Protein AF-A0A2T6D9E6-F1 (afdb_monomer_lite)

pLDDT: mean 73.16, std 9.52, range [45.72, 84.0]

Foldseek 3Di:
DVVVVVLVVLVVQLVVQLVQLCCQLPPVLVVDDPVCNVVSNVRSVVSNVVSVVSNVVSVVVVVVVVVVVVD

Structure (mmCIF, N/CA/C/O backbone):
data_AF-A0A2T6D9E6-F1
#
_entry.id   AF-A0A2T6D9E6-F1
#
loop_
_atom_site.group_PDB
_atom_site.id
_atom_site.type_symbol
_atom_site.label_atom_id
_atom_site.label_alt_id
_atom_site.label_comp_id
_atom_site.label_asym_id
_atom_site.label_entity_id
_atom_site.label_seq_id
_atom_site.pdbx_PDB_ins_code
_atom_site.Cartn_x
_atom_site.Cartn_y
_atom_site.Cartn_z
_atom_site.occupancy
_atom_site.B_iso_or_equiv
_atom_site.auth_seq_id
_atom_site.auth_comp_id
_atom_site.auth_asym_id
_atom_site.auth_atom_id
_atom_site.pdbx_PDB_model_num
ATOM 1 N N . MET A 1 1 ? -26.505 -1.081 16.585 1.00 45.72 1 MET A N 1
ATOM 2 C CA . MET A 1 1 ? -25.640 -1.424 15.426 1.00 45.72 1 MET A CA 1
ATOM 3 C C . MET A 1 1 ? -24.719 -0.283 14.942 1.00 45.72 1 MET A C 1
ATOM 5 O O . MET A 1 1 ? -24.083 -0.433 13.909 1.00 45.72 1 MET A O 1
ATOM 9 N N . LYS A 1 2 ? -24.565 0.845 15.664 1.00 46.91 2 LYS A N 1
ATOM 10 C CA . LYS A 1 2 ? -23.757 1.998 15.196 1.00 46.91 2 LYS A CA 1
ATOM 11 C C . LYS A 1 2 ? -22.232 1.818 15.365 1.00 46.91 2 LYS A C 1
ATOM 13 O O . LYS A 1 2 ? -21.463 2.356 14.579 1.00 46.91 2 LYS A O 1
ATOM 18 N N . ASN A 1 3 ? -21.793 0.992 16.321 1.00 56.78 3 ASN A N 1
ATOM 19 C CA . ASN A 1 3 ? -20.366 0.802 16.635 1.00 56.78 3 ASN A CA 1
ATOM 20 C C . ASN A 1 3 ? -19.640 -0.144 15.660 1.00 56.78 3 ASN A C 1
ATOM 22 O O . ASN A 1 3 ? -18.431 -0.039 15.482 1.00 56.78 3 ASN A O 1
ATOM 26 N N . VAL A 1 4 ? -20.374 -1.044 14.996 1.00 55.25 4 VAL A N 1
ATOM 27 C CA . VAL A 1 4 ? -19.809 -1.991 14.018 1.00 55.25 4 VAL A CA 1
ATOM 28 C C . VAL A 1 4 ? -19.435 -1.268 12.723 1.00 55.25 4 VAL A C 1
ATOM 30 O O . VAL A 1 4 ? -18.373 -1.516 12.163 1.00 55.25 4 VAL A O 1
ATOM 33 N N . LEU A 1 5 ? -20.261 -0.308 12.293 1.00 56.44 5 LEU A N 1
ATOM 34 C CA . LEU A 1 5 ? -20.077 0.423 11.039 1.00 56.44 5 LEU A CA 1
ATOM 35 C C . LEU A 1 5 ? -18.847 1.347 11.068 1.00 56.44 5 LEU A C 1
ATOM 37 O O . LEU A 1 5 ? -18.127 1.450 10.079 1.00 56.44 5 LEU A O 1
ATOM 41 N N . GLY A 1 6 ? -18.562 1.976 12.214 1.00 58.12 6 GLY A N 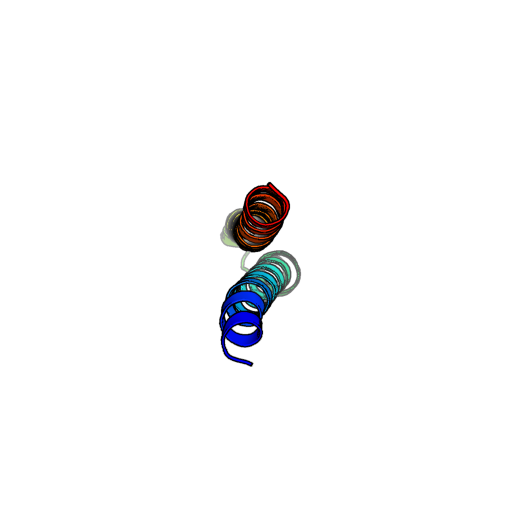1
ATOM 42 C CA . GLY A 1 6 ? -17.342 2.771 12.400 1.00 58.12 6 GLY A CA 1
ATOM 43 C C . GLY A 1 6 ? -16.070 1.917 12.368 1.00 58.12 6 GLY A C 1
ATOM 44 O O . GLY A 1 6 ? -15.065 2.327 11.797 1.00 58.12 6 GLY A O 1
ATOM 45 N N . ASN A 1 7 ? -16.136 0.702 12.918 1.00 59.12 7 ASN A N 1
ATOM 46 C CA . ASN A 1 7 ? -15.013 -0.235 12.954 1.00 59.12 7 ASN A CA 1
ATOM 47 C C . ASN A 1 7 ? -14.768 -0.905 11.591 1.00 59.12 7 ASN A C 1
ATOM 49 O O . ASN A 1 7 ? -13.622 -1.113 11.198 1.00 59.12 7 ASN A O 1
ATOM 53 N N . ALA A 1 8 ? -15.846 -1.192 10.856 1.00 65.94 8 ALA A N 1
ATOM 54 C CA . ALA A 1 8 ? -15.788 -1.723 9.501 1.00 65.94 8 ALA A CA 1
ATOM 55 C C . ALA A 1 8 ? -15.164 -0.718 8.525 1.00 65.94 8 ALA A C 1
ATOM 57 O O . ALA A 1 8 ? -14.402 -1.128 7.660 1.00 65.94 8 ALA A O 1
ATOM 58 N N . ARG A 1 9 ? -15.413 0.593 8.687 1.00 71.56 9 ARG A N 1
ATOM 59 C CA . ARG A 1 9 ? -14.837 1.620 7.801 1.00 71.56 9 ARG A CA 1
ATOM 60 C C . ARG A 1 9 ? -13.312 1.592 7.783 1.00 71.56 9 ARG A C 1
ATOM 62 O O . ARG A 1 9 ? -12.763 1.543 6.696 1.00 71.56 9 ARG A O 1
ATOM 69 N N . TYR A 1 10 ? -12.642 1.556 8.938 1.00 69.69 10 TYR A N 1
ATOM 70 C CA . TYR A 1 10 ? -11.171 1.527 8.985 1.00 69.69 10 TYR A CA 1
ATOM 71 C C . TYR A 1 10 ? -10.579 0.250 8.389 1.00 69.69 10 TYR A C 1
ATOM 73 O O . TYR A 1 10 ? -9.557 0.305 7.709 1.00 69.69 10 TYR A O 1
ATOM 81 N N . TRP A 1 11 ? -11.242 -0.886 8.609 1.00 71.94 11 TRP A N 1
ATOM 82 C CA . TRP A 1 11 ? -10.863 -2.151 7.987 1.00 71.94 11 TRP A CA 1
ATOM 83 C C . TRP A 1 11 ? -11.024 -2.092 6.471 1.00 71.94 11 TRP A C 1
ATOM 85 O O . TRP A 1 11 ? -10.070 -2.337 5.748 1.00 71.94 11 TRP A O 1
ATOM 95 N N . VAL A 1 12 ? -12.195 -1.676 5.988 1.00 79.06 12 VAL A N 1
ATOM 96 C CA . VAL A 1 12 ? -12.497 -1.586 4.555 1.00 79.06 12 VAL A CA 1
ATOM 97 C C . VAL A 1 12 ? -11.561 -0.603 3.854 1.00 79.06 12 VAL A C 1
ATOM 99 O O . VAL A 1 12 ? -10.986 -0.951 2.826 1.00 79.06 12 VAL A O 1
ATOM 102 N N . THR A 1 13 ? -11.344 0.594 4.410 1.00 80.06 13 THR A N 1
ATOM 103 C CA . THR A 1 13 ? -10.442 1.585 3.804 1.00 80.06 13 THR A CA 1
ATOM 104 C C . THR A 1 13 ? -8.987 1.137 3.861 1.00 80.06 13 THR A C 1
ATOM 106 O O . THR A 1 13 ? -8.256 1.339 2.894 1.00 80.06 13 THR A O 1
ATOM 109 N N . GLY A 1 14 ? -8.561 0.509 4.960 1.00 75.44 14 GLY A N 1
ATOM 110 C CA . GLY A 1 14 ? -7.206 -0.016 5.110 1.00 75.44 14 GLY A CA 1
ATOM 111 C C . GLY A 1 14 ? -6.913 -1.152 4.129 1.00 75.44 14 GLY A C 1
ATOM 112 O O . GLY A 1 14 ? -5.910 -1.103 3.421 1.00 75.44 14 GLY A O 1
ATOM 113 N N . THR A 1 15 ? -7.823 -2.126 4.014 1.00 78.44 15 THR A N 1
ATOM 114 C CA . THR A 1 15 ? -7.693 -3.239 3.064 1.00 78.44 15 THR A CA 1
ATOM 115 C C . THR A 1 15 ? -7.697 -2.733 1.627 1.00 78.44 15 THR A C 1
ATOM 117 O O . THR A 1 15 ? -6.782 -3.073 0.889 1.00 78.44 15 THR A O 1
ATOM 120 N N . LEU A 1 16 ? -8.637 -1.858 1.246 1.00 84.00 16 LEU A N 1
ATOM 121 C CA . LEU A 1 16 ? -8.664 -1.261 -0.097 1.00 84.00 16 LEU A CA 1
ATOM 122 C C . LEU A 1 16 ? -7.352 -0.544 -0.429 1.00 84.00 16 LEU A C 1
ATOM 124 O O . LEU A 1 16 ? -6.782 -0.776 -1.490 1.00 84.00 16 LEU A O 1
ATOM 128 N N . THR A 1 17 ? -6.845 0.282 0.488 1.00 81.38 17 THR A N 1
ATOM 129 C CA . THR A 1 17 ? -5.595 1.029 0.278 1.00 81.38 17 THR A CA 1
ATOM 130 C C . THR A 1 17 ? -4.402 0.084 0.126 1.00 81.38 17 THR A C 1
ATOM 132 O O . THR A 1 17 ? -3.598 0.252 -0.790 1.00 81.38 17 THR A O 1
ATOM 135 N N . ALA A 1 18 ? -4.314 -0.949 0.970 1.00 76.50 18 ALA A N 1
ATOM 136 C CA . ALA A 1 18 ? -3.255 -1.950 0.891 1.00 76.50 18 ALA A CA 1
ATOM 137 C C . ALA A 1 18 ? -3.323 -2.754 -0.419 1.00 76.50 18 ALA A C 1
ATOM 139 O O . ALA A 1 18 ? -2.304 -2.941 -1.081 1.00 76.50 18 ALA A O 1
ATOM 140 N N . THR A 1 19 ? -4.519 -3.185 -0.836 1.00 81.62 19 THR A N 1
ATOM 141 C CA . THR A 1 19 ? -4.714 -3.927 -2.090 1.00 81.62 19 THR A CA 1
ATOM 142 C C . THR A 1 19 ? -4.350 -3.076 -3.302 1.00 81.62 19 THR A C 1
ATOM 144 O O . THR A 1 19 ? -3.660 -3.563 -4.195 1.00 81.62 19 THR A O 1
ATOM 147 N N . VAL A 1 20 ? -4.743 -1.798 -3.316 1.00 82.75 20 VAL A N 1
ATOM 148 C CA . VAL A 1 20 ? -4.367 -0.852 -4.377 1.00 82.75 20 VAL A CA 1
ATOM 149 C C . VAL A 1 20 ? -2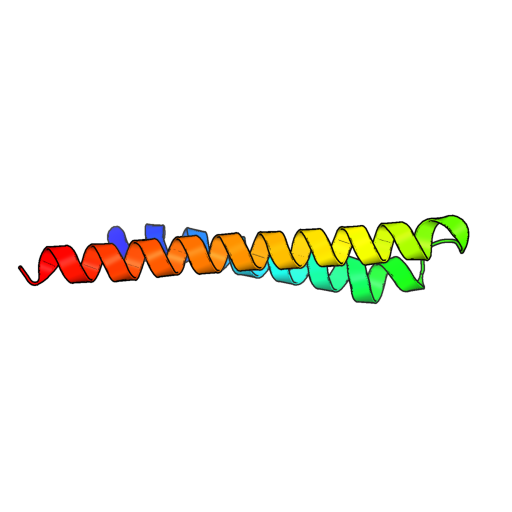.851 -0.650 -4.421 1.00 82.75 20 VA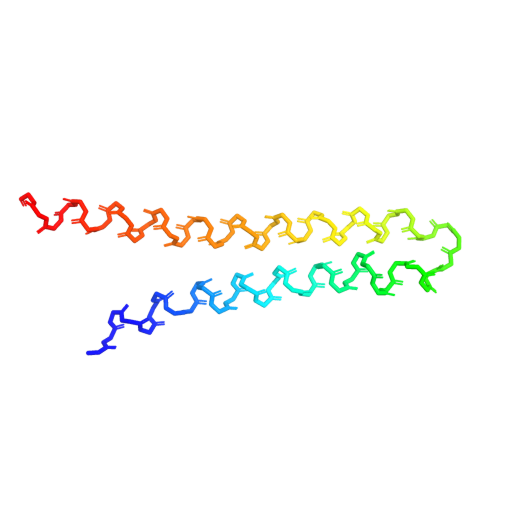L A C 1
ATOM 151 O O . VAL A 1 20 ? -2.276 -0.706 -5.505 1.00 82.75 20 VAL A O 1
ATOM 154 N N . GLY A 1 21 ? -2.184 -0.491 -3.272 1.00 79.19 21 GLY A N 1
ATOM 155 C CA . G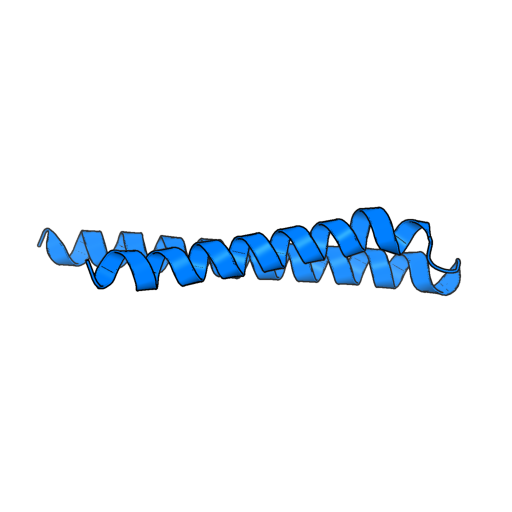LY A 1 21 ? -0.723 -0.361 -3.205 1.00 79.19 21 GLY A CA 1
ATOM 156 C C . GLY A 1 21 ? 0.014 -1.574 -3.777 1.00 79.19 21 GLY A C 1
ATOM 157 O O . GLY A 1 21 ? 0.906 -1.423 -4.612 1.00 79.19 21 GLY A O 1
ATOM 158 N N . VAL A 1 22 ? -0.421 -2.783 -3.410 1.00 79.50 22 VAL A N 1
ATOM 159 C CA . VAL A 1 22 ? 0.155 -4.038 -3.923 1.00 79.50 22 VAL A CA 1
ATOM 160 C C . VAL A 1 22 ? -0.087 -4.195 -5.425 1.00 79.50 22 VAL A C 1
ATOM 162 O O . VAL A 1 22 ? 0.837 -4.552 -6.155 1.00 79.50 22 VAL A O 1
ATOM 165 N N . LEU A 1 23 ? -1.297 -3.897 -5.909 1.00 82.19 23 LEU A N 1
ATOM 166 C CA . LEU A 1 23 ? -1.615 -3.898 -7.342 1.00 82.19 23 LEU A CA 1
ATOM 167 C C . LEU A 1 23 ? -0.706 -2.941 -8.116 1.00 82.19 23 LEU A C 1
ATOM 169 O O . LEU A 1 23 ? -0.186 -3.287 -9.176 1.00 82.19 23 LEU A O 1
ATOM 173 N N . LEU A 1 24 ? -0.461 -1.755 -7.569 1.00 75.25 24 LEU A N 1
ATOM 174 C CA . LEU A 1 24 ? 0.383 -0.754 -8.206 1.00 75.25 24 LEU A CA 1
ATOM 175 C C . LEU A 1 24 ? 1.857 -1.200 -8.234 1.00 75.25 24 LEU A C 1
ATOM 177 O O . LEU A 1 24 ? 2.499 -1.129 -9.282 1.00 75.25 24 LEU A O 1
ATOM 181 N N . ALA A 1 25 ? 2.361 -1.768 -7.134 1.00 74.56 25 ALA A N 1
ATOM 182 C CA . ALA A 1 25 ? 3.725 -2.294 -7.049 1.00 74.56 25 ALA A CA 1
ATOM 183 C C . ALA A 1 25 ? 3.965 -3.531 -7.930 1.00 74.56 25 ALA A C 1
ATOM 185 O O . ALA A 1 25 ? 5.051 -3.694 -8.482 1.00 74.56 25 ALA A O 1
ATOM 186 N N . ARG A 1 26 ? 2.986 -4.438 -8.031 1.00 77.50 26 ARG A N 1
ATOM 187 C CA . ARG A 1 26 ? 3.183 -5.769 -8.637 1.00 77.50 26 ARG A CA 1
ATOM 188 C C . ARG A 1 26 ? 2.601 -5.920 -10.031 1.00 77.50 26 ARG A C 1
ATOM 190 O O . ARG A 1 26 ? 3.099 -6.750 -10.780 1.00 77.50 26 ARG A O 1
ATOM 197 N N . VAL A 1 27 ? 1.581 -5.142 -10.382 1.00 80.19 27 VAL A N 1
ATOM 198 C CA . VAL A 1 27 ? 0.928 -5.214 -11.696 1.00 80.19 27 VAL A CA 1
ATOM 199 C C . VAL A 1 27 ? 1.297 -4.004 -12.540 1.00 80.19 27 VAL A C 1
ATOM 201 O O . VAL A 1 27 ? 1.708 -4.169 -13.680 1.00 80.19 27 VAL A O 1
ATOM 204 N N . VAL A 1 28 ? 1.246 -2.788 -11.991 1.00 75.81 28 VAL A N 1
ATOM 205 C CA . VAL A 1 28 ? 1.520 -1.573 -12.783 1.00 75.81 28 VAL A CA 1
ATOM 206 C C . VAL A 1 28 ? 3.021 -1.337 -12.974 1.00 75.81 28 VAL A C 1
ATOM 208 O O . VAL A 1 28 ? 3.461 -1.079 -14.095 1.00 75.81 28 VAL A O 1
ATOM 211 N N . ALA A 1 29 ? 3.828 -1.478 -11.919 1.00 73.19 29 ALA A N 1
ATOM 212 C CA . ALA A 1 29 ? 5.274 -1.265 -11.997 1.00 73.19 29 ALA A CA 1
ATOM 213 C C . ALA A 1 29 ? 5.991 -2.097 -13.084 1.00 73.19 29 ALA A C 1
ATOM 215 O O . ALA A 1 29 ? 6.776 -1.505 -13.825 1.00 73.19 29 ALA A O 1
ATOM 216 N N . PRO A 1 30 ? 5.746 -3.413 -13.276 1.00 74.75 30 PRO A N 1
ATOM 217 C CA . PRO A 1 30 ? 6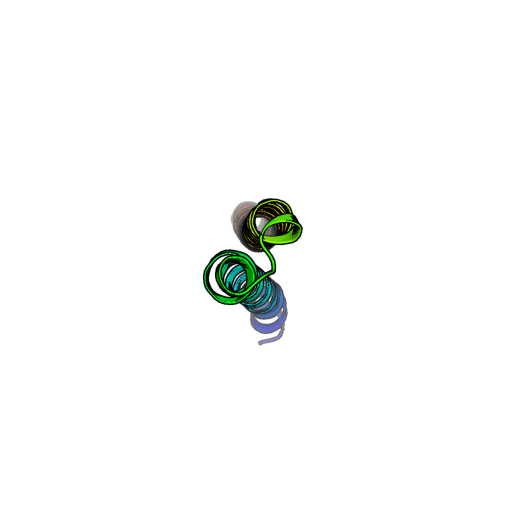.426 -4.170 -14.330 1.00 74.75 30 PRO A CA 1
ATOM 218 C C . PRO A 1 30 ? 6.045 -3.723 -15.747 1.00 74.75 30 PRO A C 1
ATOM 220 O O . PRO A 1 30 ? 6.850 -3.911 -16.659 1.00 74.75 30 PRO A O 1
ATOM 223 N N . HIS A 1 31 ? 4.885 -3.095 -15.945 1.00 79.69 31 HIS A N 1
ATOM 224 C CA . HIS A 1 31 ? 4.482 -2.526 -17.236 1.00 79.69 31 HIS A CA 1
ATOM 225 C C . HIS A 1 31 ? 4.953 -1.077 -17.441 1.00 79.69 31 HIS A C 1
ATOM 227 O O . HIS A 1 31 ? 4.798 -0.534 -18.534 1.00 79.69 31 HIS A O 1
ATOM 233 N N . ALA A 1 32 ? 5.560 -0.450 -16.428 1.00 77.31 32 ALA A N 1
ATOM 234 C CA . ALA A 1 32 ? 6.116 0.890 -16.548 1.00 77.31 32 ALA A CA 1
ATOM 235 C C . ALA A 1 32 ? 7.413 0.903 -17.376 1.00 77.31 32 ALA A C 1
ATOM 237 O O . ALA A 1 32 ? 8.168 -0.073 -17.426 1.00 77.31 32 ALA A O 1
ATOM 238 N N . ALA A 1 33 ? 7.695 2.049 -18.003 1.00 79.56 33 ALA A N 1
ATOM 239 C CA . ALA A 1 33 ? 8.948 2.286 -18.714 1.00 79.56 33 ALA A CA 1
ATOM 240 C C . ALA A 1 33 ? 10.164 2.052 -17.794 1.00 79.56 33 ALA A C 1
ATOM 242 O O . ALA A 1 33 ? 10.085 2.261 -16.582 1.00 79.56 33 ALA A O 1
ATOM 243 N N . ALA A 1 34 ? 11.306 1.650 -18.364 1.00 73.38 34 ALA A N 1
ATOM 244 C CA . ALA A 1 34 ? 12.489 1.225 -17.603 1.00 73.38 34 ALA A CA 1
ATOM 245 C C . ALA A 1 34 ? 12.952 2.239 -16.534 1.00 73.38 34 ALA A C 1
ATOM 247 O O . ALA A 1 34 ? 13.335 1.829 -15.442 1.00 73.38 34 ALA A O 1
ATOM 248 N N . GLY A 1 35 ? 12.839 3.546 -16.803 1.00 78.31 35 GLY A N 1
ATOM 249 C CA . GLY A 1 35 ? 13.184 4.605 -15.842 1.00 78.31 35 GLY A CA 1
ATOM 250 C C . GLY A 1 35 ? 12.169 4.817 -14.709 1.00 78.31 35 GLY A C 1
ATOM 251 O O . GLY A 1 35 ? 12.514 5.383 -13.678 1.00 78.31 35 GLY A O 1
ATOM 252 N N . LEU A 1 36 ? 10.929 4.346 -14.869 1.00 74.75 36 LEU A N 1
ATOM 253 C CA . LEU A 1 36 ? 9.837 4.501 -13.899 1.00 74.75 36 LEU A CA 1
ATOM 254 C C . LEU A 1 36 ? 9.514 3.220 -13.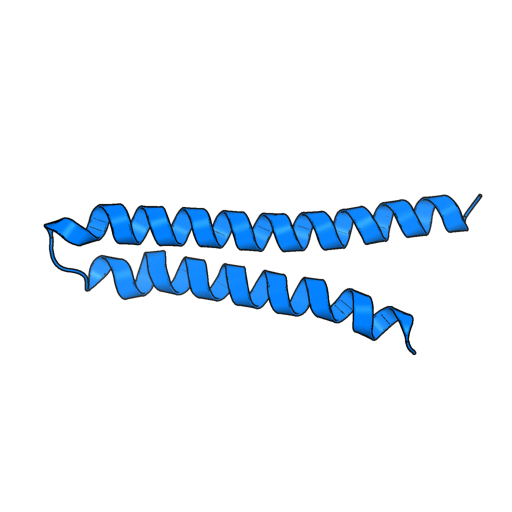119 1.00 74.75 36 LEU A C 1
ATOM 256 O O . LEU A 1 36 ? 8.811 3.286 -12.115 1.00 74.75 36 LEU A O 1
ATOM 260 N N . ARG A 1 37 ? 10.052 2.066 -13.525 1.00 75.56 37 ARG A N 1
ATOM 261 C CA . ARG A 1 37 ? 9.844 0.765 -12.863 1.00 75.56 37 ARG A CA 1
ATOM 262 C C . ARG A 1 37 ? 10.198 0.773 -11.376 1.00 75.56 37 ARG A C 1
ATOM 264 O O . ARG A 1 37 ? 9.387 0.370 -10.548 1.00 75.56 37 ARG A O 1
ATOM 271 N N . VAL A 1 38 ? 11.397 1.246 -11.044 1.00 79.56 38 VAL A N 1
ATOM 272 C CA . VAL A 1 38 ? 11.912 1.280 -9.665 1.00 79.56 38 VAL A CA 1
ATOM 273 C C . VAL A 1 38 ? 11.116 2.242 -8.771 1.00 79.56 38 VAL A C 1
ATOM 275 O O . VAL A 1 38 ? 10.651 1.799 -7.719 1.00 79.56 38 VAL A O 1
ATOM 278 N N . PRO A 1 39 ? 10.881 3.515 -9.156 1.00 78.94 39 PRO A N 1
ATOM 279 C CA . PRO A 1 39 ? 10.081 4.417 -8.329 1.00 78.94 39 PRO A CA 1
ATOM 280 C C . PRO A 1 39 ? 8.607 3.997 -8.243 1.00 78.94 39 PRO A C 1
ATOM 282 O O . PRO A 1 39 ? 8.003 4.179 -7.190 1.00 78.94 39 PRO A O 1
ATOM 285 N N . ALA A 1 40 ? 8.027 3.387 -9.285 1.00 77.56 40 ALA A N 1
ATOM 286 C CA . ALA A 1 40 ? 6.659 2.859 -9.228 1.00 77.56 40 ALA A CA 1
ATOM 287 C C . ALA A 1 40 ? 6.533 1.657 -8.275 1.00 77.56 40 ALA A C 1
ATOM 289 O O . ALA A 1 40 ? 5.568 1.576 -7.516 1.00 77.56 40 ALA A O 1
ATOM 290 N N . ALA A 1 41 ? 7.519 0.752 -8.271 1.00 77.31 41 ALA A N 1
ATOM 291 C CA . ALA A 1 41 ? 7.560 -0.373 -7.338 1.00 77.31 41 ALA A CA 1
ATOM 292 C C . ALA A 1 41 ? 7.707 0.106 -5.884 1.00 77.31 41 ALA A C 1
ATOM 294 O O . ALA A 1 41 ? 6.914 -0.284 -5.028 1.00 77.31 41 ALA A O 1
ATOM 295 N N . LEU A 1 42 ? 8.660 1.009 -5.620 1.00 83.06 42 LEU A N 1
ATOM 296 C CA . LEU A 1 42 ? 8.860 1.609 -4.294 1.00 83.06 42 LEU A CA 1
ATOM 297 C C . LEU A 1 42 ? 7.632 2.397 -3.827 1.00 83.06 42 LEU A C 1
ATOM 299 O O . LEU A 1 42 ? 7.215 2.264 -2.679 1.00 83.06 42 LEU A O 1
ATOM 303 N N . GLY A 1 43 ? 7.022 3.185 -4.716 1.00 81.00 43 GLY A N 1
ATOM 304 C CA . GLY A 1 43 ? 5.809 3.940 -4.411 1.00 81.00 43 GLY A CA 1
ATOM 305 C C . GLY A 1 43 ? 4.641 3.032 -4.027 1.00 81.00 43 GLY A C 1
ATOM 306 O O . GLY A 1 43 ? 3.947 3.309 -3.049 1.00 81.00 43 GLY A O 1
ATOM 307 N N . GLY A 1 44 ? 4.454 1.919 -4.742 1.00 77.94 44 GLY A N 1
ATOM 308 C CA . GLY A 1 44 ? 3.421 0.937 -4.415 1.00 77.94 44 GLY A CA 1
ATOM 309 C C . GLY A 1 44 ? 3.678 0.200 -3.093 1.00 77.94 44 GLY A C 1
ATOM 310 O O . GLY A 1 44 ? 2.741 0.007 -2.320 1.00 77.94 44 GLY A O 1
ATOM 311 N N . GLU A 1 45 ? 4.933 -0.143 -2.782 1.00 79.62 45 GLU A N 1
ATOM 312 C CA . GLU A 1 45 ? 5.313 -0.761 -1.498 1.00 79.62 45 GLU A CA 1
ATOM 313 C C . GLU A 1 45 ? 5.064 0.195 -0.317 1.00 79.62 45 GLU A C 1
ATOM 315 O O . GLU A 1 45 ? 4.449 -0.198 0.675 1.00 79.62 45 GLU A O 1
ATOM 320 N N . ILE A 1 46 ? 5.446 1.473 -0.438 1.00 83.62 46 ILE A N 1
ATOM 321 C CA . ILE A 1 46 ? 5.173 2.495 0.590 1.00 83.62 46 ILE A CA 1
ATOM 322 C C . ILE A 1 46 ? 3.664 2.659 0.798 1.00 83.62 46 ILE A C 1
ATOM 324 O O . ILE A 1 46 ? 3.199 2.738 1.937 1.00 83.62 46 ILE A O 1
ATOM 328 N N . LEU A 1 47 ? 2.883 2.669 -0.286 1.00 80.06 47 LEU A N 1
ATOM 329 C CA . LEU A 1 47 ? 1.426 2.762 -0.206 1.00 80.06 47 LEU A CA 1
ATOM 330 C C . LEU A 1 47 ? 0.814 1.527 0.477 1.00 80.06 47 LEU A C 1
ATOM 332 O O . LEU A 1 47 ? -0.104 1.662 1.288 1.00 80.06 47 LEU A O 1
ATOM 336 N N . ALA A 1 48 ? 1.342 0.334 0.193 1.00 77.00 48 ALA A N 1
ATOM 337 C CA . ALA A 1 48 ? 0.917 -0.909 0.829 1.00 77.00 48 ALA A CA 1
ATOM 338 C C . ALA A 1 48 ? 1.222 -0.911 2.337 1.00 77.00 48 ALA A C 1
ATOM 340 O O . ALA A 1 48 ? 0.344 -1.243 3.139 1.00 77.00 48 ALA A O 1
ATOM 341 N N . ILE A 1 49 ? 2.419 -0.465 2.733 1.00 83.12 49 ILE A N 1
ATOM 342 C CA . ILE A 1 49 ? 2.799 -0.280 4.143 1.00 83.12 49 ILE A CA 1
ATOM 343 C C . ILE A 1 49 ? 1.881 0.753 4.808 1.00 83.12 49 ILE A C 1
ATOM 345 O O . ILE A 1 49 ? 1.388 0.517 5.910 1.00 83.12 49 ILE A O 1
ATOM 349 N N . GLY A 1 50 ? 1.579 1.862 4.129 1.00 80.94 50 GLY A N 1
ATOM 350 C CA . GLY A 1 50 ? 0.625 2.864 4.606 1.00 80.94 50 GLY A CA 1
ATOM 351 C C . GLY A 1 50 ? -0.769 2.279 4.853 1.00 80.94 50 GLY A C 1
ATOM 352 O O . GLY A 1 50 ? -1.352 2.495 5.916 1.00 80.94 50 GLY A O 1
ATOM 353 N N . GLY A 1 51 ? -1.281 1.472 3.919 1.00 75.00 51 GLY A N 1
ATOM 354 C CA . GLY A 1 51 ? -2.543 0.746 4.083 1.00 75.00 51 GLY A CA 1
ATOM 355 C C . GLY A 1 51 ? -2.525 -0.209 5.281 1.00 75.00 51 GLY A C 1
ATOM 356 O O . GLY A 1 51 ? -3.474 -0.229 6.068 1.00 75.00 51 GLY A O 1
ATOM 357 N N . LEU A 1 52 ? -1.422 -0.936 5.482 1.00 79.44 52 LEU A N 1
ATOM 358 C CA . LEU A 1 52 ? -1.238 -1.821 6.635 1.00 79.44 52 LEU A CA 1
ATOM 359 C C . LEU A 1 52 ? -1.224 -1.044 7.959 1.00 79.44 52 LEU A C 1
ATOM 361 O O . LEU A 1 52 ? -1.870 -1.460 8.920 1.00 79.44 52 LEU A O 1
ATOM 365 N N . LEU A 1 53 ? -0.553 0.109 8.008 1.00 81.44 53 LEU A N 1
ATOM 366 C CA . LEU A 1 53 ? -0.524 0.967 9.194 1.00 81.44 53 LEU A CA 1
ATOM 367 C C . LEU A 1 53 ? -1.920 1.482 9.561 1.00 81.44 53 LEU A C 1
ATOM 369 O O . LEU A 1 53 ? -2.264 1.504 10.742 1.00 81.44 53 LEU A O 1
ATOM 373 N N . VAL A 1 54 ? -2.754 1.824 8.574 1.00 78.88 54 VAL A N 1
ATOM 374 C CA . VAL A 1 54 ? -4.157 2.211 8.809 1.00 78.88 54 VAL A CA 1
ATOM 375 C C . VAL A 1 54 ? -4.954 1.061 9.434 1.00 78.88 54 VAL A C 1
ATOM 377 O O . VAL A 1 54 ? -5.720 1.290 10.375 1.00 78.88 54 VAL A O 1
ATOM 380 N N . ILE A 1 55 ? -4.747 -0.177 8.967 1.00 77.88 55 ILE A N 1
ATOM 381 C CA . ILE A 1 55 ? -5.377 -1.371 9.554 1.00 77.88 55 ILE A CA 1
ATOM 382 C C . ILE A 1 55 ? -4.893 -1.567 10.995 1.00 77.88 55 ILE A C 1
ATOM 384 O O . ILE A 1 55 ? -5.721 -1.683 11.902 1.00 77.88 55 ILE A O 1
ATOM 388 N N . CYS A 1 56 ? -3.575 -1.554 11.226 1.00 78.62 56 CYS A N 1
ATOM 389 C CA . CYS A 1 56 ? -2.982 -1.705 12.557 1.00 78.62 56 CYS A CA 1
ATOM 390 C C . CYS A 1 56 ? -3.501 -0.643 13.530 1.00 78.62 56 CYS A C 1
ATOM 392 O O . CYS A 1 56 ? -3.901 -0.977 14.642 1.00 78.62 56 CYS A O 1
ATOM 394 N N . PHE A 1 57 ? -3.589 0.619 13.105 1.00 78.69 57 PHE A N 1
ATOM 395 C CA . PHE A 1 57 ? -4.114 1.700 13.938 1.00 78.69 57 PHE A CA 1
ATOM 396 C C . PHE A 1 57 ? -5.599 1.497 14.274 1.00 78.69 57 PHE A C 1
ATOM 398 O O . PHE A 1 57 ? -6.018 1.678 15.421 1.00 78.69 57 PHE A O 1
ATOM 405 N N . GLY A 1 58 ? -6.400 1.057 13.298 1.00 75.00 58 GLY A N 1
ATOM 406 C CA . GLY A 1 58 ? -7.803 0.697 13.509 1.00 75.00 58 GLY A CA 1
ATOM 407 C C . GLY A 1 58 ? -7.983 -0.466 14.493 1.00 75.00 58 GLY A C 1
ATOM 408 O O . GLY A 1 58 ? -8.878 -0.424 15.341 1.00 75.00 58 GLY A O 1
ATOM 409 N N . VAL A 1 59 ? -7.117 -1.483 14.422 1.00 76.25 59 VAL A N 1
ATOM 410 C CA . VAL A 1 59 ? -7.126 -2.638 15.335 1.00 76.25 59 VAL A CA 1
ATOM 411 C C . VAL A 1 59 ? -6.659 -2.242 16.738 1.00 76.25 59 VAL A C 1
ATOM 413 O O . VAL A 1 59 ? -7.382 -2.524 17.693 1.00 76.25 59 VAL A O 1
ATOM 416 N N . SER A 1 60 ? -5.536 -1.532 16.884 1.00 75.94 60 SER A N 1
ATOM 417 C CA . SER A 1 60 ? -5.030 -1.074 18.189 1.00 75.94 60 SER A CA 1
ATOM 418 C C . SER A 1 60 ? -6.040 -0.190 18.915 1.00 75.94 60 SER A C 1
ATOM 420 O O . SER A 1 60 ? -6.289 -0.373 20.106 1.00 75.94 60 SER A O 1
ATOM 422 N N . ARG A 1 61 ? -6.722 0.709 18.190 1.00 73.25 61 ARG A N 1
ATOM 423 C CA . ARG A 1 61 ? -7.795 1.531 18.767 1.00 73.25 61 ARG A CA 1
ATOM 424 C C . ARG A 1 61 ? -8.965 0.684 19.274 1.00 73.25 61 ARG A C 1
ATOM 426 O O . ARG A 1 61 ? -9.576 1.043 20.276 1.00 73.25 61 ARG A O 1
ATOM 433 N N . ARG A 1 62 ? -9.288 -0.432 18.610 1.00 69.19 62 ARG A N 1
ATOM 434 C CA . ARG A 1 62 ? -10.340 -1.365 19.048 1.00 69.19 62 ARG A CA 1
ATOM 435 C C . ARG A 1 62 ? -9.921 -2.148 20.294 1.00 69.19 62 ARG A C 1
ATOM 437 O O . ARG A 1 62 ? -10.755 -2.328 21.176 1.00 69.19 62 ARG A O 1
ATOM 444 N N . VAL A 1 63 ? -8.678 -2.627 20.343 1.00 74.94 63 VAL A N 1
ATOM 445 C CA . VAL A 1 63 ? -8.151 -3.408 21.474 1.00 74.94 63 VAL A CA 1
ATOM 446 C C . VAL A 1 63 ? -8.103 -2.544 22.735 1.00 74.94 63 VAL A C 1
ATOM 448 O O . VAL A 1 63 ? -8.746 -2.905 23.716 1.00 74.94 63 VAL A O 1
ATOM 451 N N . ASN A 1 64 ? -7.516 -1.344 22.665 1.00 70.38 64 ASN A N 1
ATOM 452 C CA . ASN A 1 64 ? -7.472 -0.422 23.811 1.00 70.38 64 ASN A CA 1
ATOM 453 C C . ASN A 1 64 ? -8.871 -0.013 24.300 1.00 70.38 64 ASN A C 1
ATOM 455 O O . ASN A 1 64 ? -9.102 0.135 25.493 1.00 70.38 64 ASN A O 1
ATOM 459 N N . ARG A 1 65 ? -9.847 0.141 23.392 1.00 65.38 65 ARG A N 1
ATOM 460 C CA . ARG A 1 65 ? -11.227 0.493 23.771 1.00 65.38 65 ARG A CA 1
ATOM 461 C C . ARG A 1 65 ? -11.995 -0.666 24.414 1.00 65.38 65 ARG A C 1
ATOM 463 O O . ARG A 1 65 ? -12.993 -0.406 25.077 1.00 65.38 65 ARG A O 1
ATOM 470 N N . LYS A 1 66 ? -11.586 -1.917 24.175 1.00 59.22 66 LYS A N 1
ATOM 471 C CA . LYS A 1 66 ? -12.113 -3.084 24.896 1.00 59.22 66 LYS A CA 1
ATOM 472 C C . LYS A 1 66 ? -11.517 -3.166 26.297 1.00 59.22 66 LYS A C 1
ATOM 474 O O . LYS A 1 66 ? -12.267 -3.374 27.233 1.00 59.22 66 LYS A O 1
ATOM 479 N N . GLU A 1 67 ? -10.213 -2.930 26.424 1.00 59.88 67 GLU A N 1
ATOM 480 C CA . GLU A 1 67 ? -9.515 -2.956 27.713 1.00 59.88 67 GLU A CA 1
ATOM 481 C C . GLU A 1 67 ? -10.109 -1.950 28.711 1.00 59.88 67 GLU A C 1
ATOM 483 O O . GLU A 1 67 ? -10.406 -2.313 29.839 1.00 59.88 67 GLU A O 1
ATOM 488 N N . SER A 1 68 ? -10.408 -0.718 28.285 1.00 55.28 68 SER A N 1
ATOM 489 C CA . SER A 1 68 ? -11.029 0.289 29.166 1.00 55.28 68 SER A CA 1
ATOM 490 C C . SER A 1 68 ? -12.524 0.081 29.457 1.00 55.28 68 SER A C 1
ATOM 492 O O . SER A 1 68 ? -13.098 0.879 30.188 1.00 55.28 68 SER A O 1
ATOM 494 N N . ALA A 1 69 ? -13.185 -0.900 28.835 1.00 57.09 69 ALA A N 1
ATOM 495 C CA . ALA A 1 69 ? -14.601 -1.201 29.077 1.00 57.09 69 ALA A CA 1
ATOM 496 C C . ALA A 1 69 ? -14.805 -2.392 30.033 1.00 57.09 69 ALA A C 1
ATOM 498 O O . ALA A 1 69 ? -15.934 -2.624 30.457 1.00 57.09 69 ALA A O 1
ATOM 499 N N . ASP A 1 70 ? -13.733 -3.129 30.337 1.00 54.53 70 ASP A N 1
ATOM 500 C CA . ASP A 1 70 ? -13.694 -4.255 31.282 1.00 54.53 70 ASP A CA 1
ATOM 501 C C . ASP A 1 70 ? -13.165 -3.843 32.678 1.00 54.53 70 ASP A C 1
ATOM 503 O O . ASP A 1 70 ? -13.037 -4.694 33.557 1.00 54.53 70 ASP A O 1
ATOM 507 N N . VAL A 1 71 ? -12.863 -2.551 32.890 1.00 51.28 71 VAL A N 1
ATOM 508 C CA . VAL A 1 71 ? -12.414 -1.968 34.175 1.00 51.28 71 VAL A CA 1
ATOM 509 C C . VAL A 1 71 ? -13.520 -1.135 34.808 1.00 51.28 71 VAL A C 1
ATOM 511 O O . VAL A 1 71 ? -14.131 -0.323 34.076 1.00 51.28 71 VAL A O 1
#

Sequence (71 aa):
MKNVLGNARYWVTGTLTATVGVLLARVVAPHAAAGLRVPAALGGEILAIGGLLVICFGVSRRVNRKESADV

Radius of gyration: 16.41 Å; chains: 1; bounding box: 39×10×53 Å

Secondary structure (DSSP, 8-state):
-HHHHHHHHHHHHHHHHHHHHHHIIIIIHHHS-TTTHHHHHHHHHHHHHHHHHHHHHHHHHHHHHHHTT--